Protein AF-W5R343-F1 (afdb_monomer_lite)

Secondary structure (DSSP, 8-state):
-EEEES-GGG-SSHHHHHHHHHHHSPTT-EEEE--------BTBPPPGGGSSHHHHTT-SSS------

Organism: Picea purpurea (NCBI:txid308687)

Foldseek 3Di:
DEEEEACCQVDPDNLVVLVVVVVPADVVYDYDYNHDQDPPPDPPDDRPVPDCVVVCVSNPPDDDPDDD

Structure (mmCIF, N/CA/C/O backbone):
data_AF-W5R343-F1
#
_entry.id   AF-W5R343-F1
#
loop_
_atom_site.group_PDB
_atom_site.id
_atom_site.type_symbol
_atom_site.label_atom_id
_atom_site.label_alt_id
_atom_site.label_comp_id
_atom_site.label_asym_id
_atom_site.label_entity_id
_atom_site.label_seq_id
_atom_site.pdbx_PDB_ins_code
_atom_site.Cartn_x
_atom_site.Cartn_y
_atom_site.Cartn_z
_atom_site.occupancy
_atom_site.B_iso_or_equiv
_atom_site.auth_seq_id
_atom_site.auth_comp_id
_atom_site.auth_asym_id
_atom_site.auth_atom_id
_atom_site.pdbx_PDB_model_num
ATOM 1 N N . ASP A 1 1 ? -8.442 3.367 10.957 1.00 89.06 1 ASP A N 1
ATOM 2 C CA . ASP A 1 1 ? -7.706 4.415 10.226 1.00 89.06 1 ASP A CA 1
ATOM 3 C C . ASP A 1 1 ? -7.510 3.931 8.802 1.00 89.06 1 ASP A C 1
ATOM 5 O O . ASP A 1 1 ? -7.335 2.725 8.636 1.00 89.06 1 ASP A O 1
ATOM 9 N N . PHE A 1 2 ? -7.641 4.802 7.802 1.00 91.38 2 PHE A N 1
ATOM 10 C CA . PHE A 1 2 ? -7.565 4.393 6.398 1.00 91.38 2 PHE A CA 1
ATOM 11 C C . PHE A 1 2 ? -6.877 5.448 5.534 1.00 91.38 2 PHE A C 1
ATOM 13 O O . PHE A 1 2 ? -7.276 6.612 5.547 1.00 91.38 2 PHE A O 1
ATOM 20 N N . VAL A 1 3 ? -5.881 5.023 4.755 1.00 89.75 3 VAL A N 1
ATOM 21 C CA . VAL A 1 3 ? -5.131 5.882 3.829 1.00 89.75 3 VAL A CA 1
ATOM 22 C C . VAL A 1 3 ? -5.216 5.317 2.419 1.00 89.75 3 VAL A C 1
ATOM 24 O O . VAL A 1 3 ? -4.927 4.146 2.190 1.00 89.75 3 VAL A O 1
ATOM 27 N N . PHE A 1 4 ? -5.561 6.166 1.455 1.00 90.88 4 PHE A N 1
ATOM 28 C CA . PHE A 1 4 ? -5.529 5.819 0.038 1.00 90.88 4 PHE A CA 1
ATOM 29 C C . PHE A 1 4 ? -4.530 6.697 -0.718 1.00 90.88 4 PHE A C 1
ATOM 31 O O . PHE A 1 4 ? -4.517 7.914 -0.537 1.00 90.88 4 PHE A O 1
ATOM 38 N N . SER A 1 5 ? -3.724 6.091 -1.594 1.00 86.19 5 SER A N 1
ATOM 39 C CA . SER A 1 5 ? -2.806 6.814 -2.481 1.00 86.19 5 SER A CA 1
ATOM 40 C C . SER A 1 5 ? -2.875 6.298 -3.917 1.00 86.19 5 SER A C 1
ATOM 42 O O . SER A 1 5 ? -2.710 5.107 -4.167 1.00 86.19 5 SER A O 1
ATOM 44 N N . ALA A 1 6 ? -3.065 7.213 -4.872 1.00 86.88 6 ALA A N 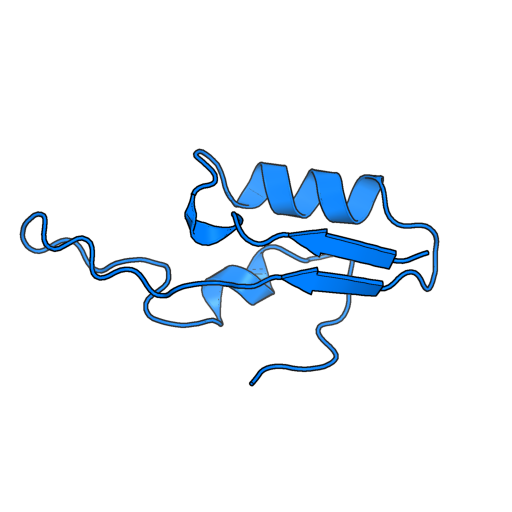1
ATOM 45 C CA . ALA A 1 6 ? -3.046 6.927 -6.312 1.00 86.88 6 ALA A CA 1
ATOM 46 C C . ALA A 1 6 ? -1.778 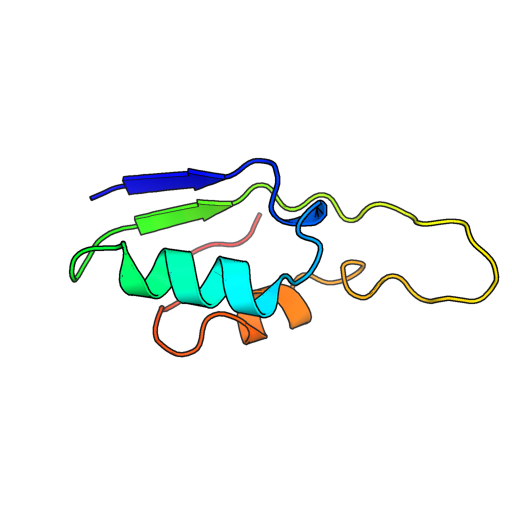7.430 -7.023 1.00 86.88 6 ALA A C 1
ATOM 48 O O . ALA A 1 6 ? -1.727 7.505 -8.251 1.00 86.88 6 ALA A O 1
ATOM 49 N N . SER A 1 7 ? -0.779 7.852 -6.251 1.00 80.56 7 SER A N 1
ATOM 50 C CA . SER A 1 7 ? 0.437 8.498 -6.748 1.00 80.56 7 SER A CA 1
ATOM 51 C C . SER A 1 7 ? 1.708 7.797 -6.282 1.00 80.56 7 SER A C 1
ATOM 53 O O . SER A 1 7 ? 2.792 8.369 -6.395 1.00 80.56 7 SER A O 1
ATOM 55 N N . PHE A 1 8 ? 1.604 6.564 -5.775 1.00 84.81 8 PHE A N 1
ATOM 56 C CA . PHE A 1 8 ? 2.759 5.828 -5.264 1.00 84.81 8 PHE A CA 1
ATOM 57 C C . PHE A 1 8 ? 3.825 5.603 -6.350 1.00 84.81 8 PHE A C 1
ATOM 59 O O . PHE A 1 8 ? 5.012 5.790 -6.102 1.00 84.81 8 PHE A O 1
ATOM 66 N N . ASP A 1 9 ? 3.399 5.324 -7.585 1.00 78.88 9 ASP A N 1
ATOM 67 C CA . ASP A 1 9 ? 4.261 5.185 -8.771 1.00 78.88 9 ASP A CA 1
ATOM 68 C C . ASP A 1 9 ? 4.917 6.504 -9.223 1.00 78.88 9 ASP A C 1
ATOM 70 O O . ASP A 1 9 ? 5.818 6.497 -10.060 1.00 78.88 9 ASP A O 1
ATOM 74 N N . ARG A 1 10 ? 4.464 7.644 -8.689 1.00 80.88 10 ARG A N 1
ATOM 75 C CA . ARG A 1 10 ? 4.981 8.987 -8.999 1.00 80.88 10 ARG A CA 1
ATOM 76 C C . ARG A 1 10 ? 5.876 9.541 -7.897 1.00 80.88 10 ARG A C 1
ATOM 78 O O . ARG A 1 10 ? 6.358 10.666 -8.020 1.00 80.88 10 ARG A O 1
ATOM 85 N N . ALA A 1 11 ? 6.073 8.792 -6.816 1.00 84.56 11 ALA A N 1
ATOM 86 C CA . ALA A 1 11 ? 6.948 9.205 -5.737 1.00 84.56 11 ALA A CA 1
ATOM 87 C C . ALA A 1 11 ? 8.392 9.295 -6.242 1.00 84.56 11 ALA A C 1
ATOM 89 O O . ALA A 1 11 ? 8.932 8.328 -6.775 1.00 84.56 11 ALA A O 1
ATOM 90 N N . LEU A 1 12 ? 9.037 10.445 -6.023 1.00 85.38 12 LEU A N 1
ATOM 91 C CA . LEU A 1 12 ? 10.455 10.625 -6.347 1.00 85.38 12 LEU A CA 1
ATOM 92 C C . LEU A 1 12 ? 11.333 9.636 -5.564 1.00 85.38 12 LEU A C 1
ATOM 94 O O . LEU A 1 12 ? 12.322 9.128 -6.082 1.00 85.38 12 LEU A O 1
ATOM 98 N N . VAL A 1 13 ? 10.945 9.355 -4.315 1.00 88.00 13 VAL A N 1
ATOM 99 C CA . VAL A 1 13 ? 11.613 8.399 -3.428 1.00 88.00 13 VAL A CA 1
ATOM 100 C C . VAL A 1 13 ? 10.555 7.487 -2.785 1.00 88.00 13 VAL A C 1
ATOM 102 O O . VAL A 1 13 ? 10.028 7.806 -1.718 1.00 88.00 13 VAL A O 1
ATOM 105 N N . PRO A 1 14 ? 10.222 6.347 -3.416 1.00 88.38 14 PRO A N 1
ATOM 106 C CA . PRO A 1 14 ? 9.160 5.438 -2.964 1.00 88.38 14 PRO A CA 1
ATOM 107 C C . PRO A 1 14 ? 9.335 4.926 -1.529 1.00 88.38 14 PRO A C 1
ATOM 109 O O . PRO A 1 14 ? 8.362 4.790 -0.794 1.00 88.38 14 PRO A O 1
ATOM 112 N N . ALA A 1 15 ? 10.580 4.696 -1.101 1.00 91.69 15 ALA A N 1
ATOM 113 C CA . ALA A 1 15 ? 10.889 4.240 0.253 1.00 91.69 15 ALA A CA 1
ATOM 114 C C . ALA A 1 15 ? 10.507 5.265 1.335 1.00 91.69 15 ALA A C 1
ATOM 116 O O . ALA A 1 15 ? 10.009 4.882 2.391 1.00 91.69 15 ALA A O 1
ATOM 117 N N . LEU A 1 16 ? 10.695 6.564 1.067 1.00 93.56 16 LEU A N 1
ATOM 118 C CA . LEU A 1 16 ? 10.275 7.618 1.996 1.00 93.56 16 LEU A CA 1
ATOM 119 C C . LEU A 1 16 ? 8.752 7.695 2.075 1.00 93.56 16 LEU A C 1
ATOM 121 O O . LEU A 1 16 ? 8.207 7.816 3.166 1.00 93.56 16 LEU A O 1
ATOM 125 N N . LEU A 1 17 ? 8.059 7.560 0.939 1.00 91.62 17 LEU A N 1
ATOM 126 C CA . LEU A 1 17 ? 6.598 7.534 0.930 1.00 91.62 17 LEU A CA 1
ATOM 127 C C . LEU A 1 17 ? 6.049 6.346 1.733 1.00 91.62 17 LEU A C 1
ATOM 129 O O . LEU A 1 17 ? 5.132 6.531 2.527 1.00 91.62 17 LEU A O 1
ATOM 133 N N . ALA A 1 18 ? 6.618 5.149 1.562 1.00 92.94 18 ALA A N 1
ATOM 134 C CA . ALA A 1 18 ? 6.238 3.976 2.350 1.00 92.94 18 ALA A CA 1
ATOM 135 C C . ALA A 1 18 ? 6.445 4.214 3.856 1.00 92.94 18 ALA A C 1
ATOM 137 O O . ALA A 1 18 ? 5.524 3.994 4.640 1.00 92.94 18 ALA A O 1
ATOM 138 N N . SER A 1 19 ? 7.603 4.759 4.247 1.00 94.81 19 SER A N 1
ATOM 139 C CA . SER A 1 19 ? 7.896 5.097 5.645 1.00 94.81 19 SER A CA 1
ATOM 140 C C . SER A 1 19 ? 6.908 6.110 6.228 1.00 94.81 19 SER A C 1
ATOM 142 O O . SER A 1 19 ? 6.511 5.983 7.383 1.00 94.81 19 SER A O 1
ATOM 144 N N . GLU A 1 20 ? 6.492 7.114 5.455 1.00 94.25 20 GLU A N 1
ATOM 145 C CA . GLU A 1 20 ? 5.518 8.109 5.914 1.00 94.25 20 GLU A CA 1
ATOM 146 C C . GLU A 1 20 ? 4.110 7.530 6.065 1.00 94.25 20 GLU A C 1
ATOM 148 O O . GLU A 1 20 ? 3.379 7.925 6.977 1.00 94.25 20 GLU A O 1
ATOM 153 N N . VAL A 1 21 ? 3.734 6.563 5.224 1.00 93.31 21 VAL A N 1
ATOM 154 C CA . VAL A 1 21 ? 2.483 5.816 5.400 1.00 93.31 21 VAL A CA 1
ATOM 155 C C . VAL A 1 21 ? 2.527 5.012 6.698 1.00 93.31 21 VAL A C 1
ATOM 157 O O . VAL A 1 21 ? 1.619 5.155 7.515 1.00 93.31 21 VAL A O 1
ATOM 160 N N . GLU A 1 22 ? 3.590 4.236 6.932 1.00 93.81 22 GLU A N 1
ATOM 161 C CA . GLU A 1 22 ? 3.754 3.450 8.165 1.00 93.81 22 GLU A CA 1
ATOM 162 C C . GLU A 1 22 ? 3.768 4.333 9.420 1.00 93.81 22 GLU A C 1
ATOM 164 O O . GLU A 1 22 ? 3.171 3.978 10.432 1.00 93.81 22 GLU A O 1
ATOM 169 N N . ARG A 1 23 ? 4.395 5.515 9.350 1.00 95.00 23 ARG A N 1
ATOM 170 C CA . ARG A 1 23 ? 4.439 6.484 10.457 1.00 95.00 23 ARG A CA 1
ATOM 171 C C . ARG A 1 23 ? 3.071 7.104 10.760 1.00 95.00 23 ARG A C 1
ATOM 173 O O . ARG A 1 23 ? 2.813 7.490 11.898 1.00 95.00 23 ARG A O 1
ATOM 180 N N . THR A 1 24 ? 2.233 7.284 9.740 1.00 93.75 24 THR A N 1
ATOM 181 C CA . THR A 1 24 ? 0.951 7.998 9.863 1.00 93.75 24 THR A CA 1
ATOM 182 C C . THR A 1 24 ? -0.185 7.073 10.283 1.00 93.75 24 THR A C 1
ATOM 184 O O . THR A 1 24 ? -1.083 7.504 11.007 1.00 93.75 24 THR A O 1
ATOM 187 N N . LEU A 1 25 ? -0.148 5.811 9.852 1.00 94.19 25 LEU A N 1
ATOM 188 C CA . LEU A 1 25 ? -1.168 4.832 10.198 1.00 94.19 25 LEU A CA 1
ATOM 189 C C . LEU A 1 25 ? -1.183 4.546 11.702 1.00 94.19 25 LEU A C 1
ATOM 191 O O . LEU A 1 25 ? -0.166 4.243 12.323 1.00 94.19 25 LEU A O 1
ATOM 195 N N . LYS A 1 26 ? -2.382 4.563 12.288 1.00 95.38 26 LYS A N 1
ATOM 196 C CA . LYS A 1 26 ? -2.594 3.985 13.624 1.00 95.38 26 LYS A CA 1
ATOM 197 C C . LYS A 1 26 ? -2.419 2.464 13.585 1.00 95.38 26 LYS A C 1
ATOM 199 O O . LYS A 1 26 ? -2.674 1.840 12.557 1.00 95.38 26 LYS A O 1
ATOM 204 N N . THR A 1 27 ? -2.089 1.848 14.724 1.00 93.06 27 THR A N 1
ATOM 205 C CA . THR A 1 27 ? -2.085 0.381 14.872 1.00 93.06 27 THR A CA 1
ATOM 206 C C . THR A 1 27 ? -3.407 -0.218 14.379 1.00 93.06 27 THR A C 1
ATOM 208 O O . THR A 1 27 ? -4.482 0.231 14.780 1.00 93.06 27 THR A O 1
ATOM 211 N N . GLY A 1 28 ? -3.329 -1.213 13.490 1.00 93.06 28 GLY A N 1
ATOM 212 C CA . GLY A 1 28 ? -4.498 -1.835 12.851 1.00 93.06 28 GLY A CA 1
ATOM 213 C C . GLY A 1 28 ? -5.161 -0.994 11.750 1.00 93.06 28 GLY A C 1
ATOM 214 O O . GLY A 1 28 ? -6.219 -1.367 11.248 1.00 93.06 28 GLY A O 1
ATOM 215 N N . GLY A 1 29 ? -4.582 0.151 11.382 1.00 96.12 29 GLY A N 1
ATOM 216 C CA . GLY A 1 29 ? -4.985 0.933 10.219 1.00 96.12 29 GLY A CA 1
ATOM 217 C C . GLY A 1 29 ? -4.643 0.231 8.906 1.00 96.12 29 GLY A C 1
ATOM 218 O O .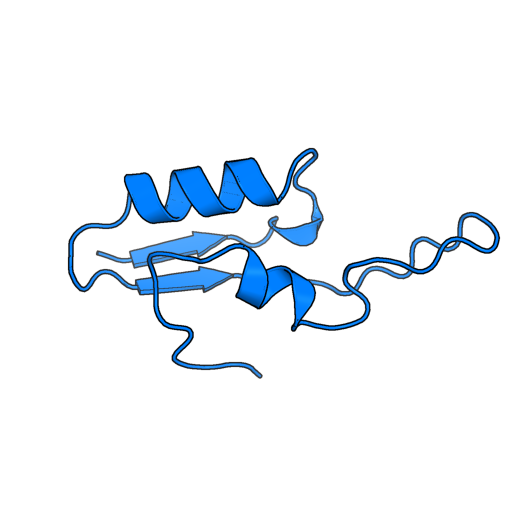 GLY A 1 29 ? -3.749 -0.609 8.849 1.00 96.12 29 GLY A O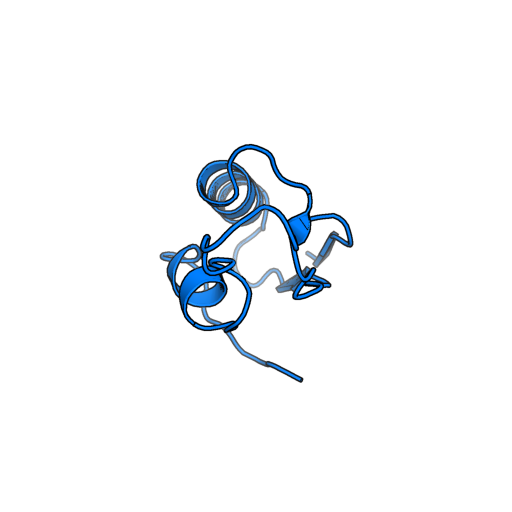 1
ATOM 219 N N . VAL A 1 30 ? -5.359 0.591 7.841 1.00 96.12 30 VAL A N 1
ATOM 220 C CA . VAL A 1 30 ? -5.188 -0.011 6.512 1.00 96.12 30 VAL A CA 1
ATOM 221 C C . VAL A 1 30 ? -4.783 1.064 5.512 1.00 96.12 30 VAL A C 1
ATOM 223 O O . VAL A 1 30 ? -5.424 2.110 5.428 1.00 96.12 30 VAL A O 1
ATOM 226 N N . ALA A 1 31 ? -3.751 0.793 4.717 1.00 94.75 31 ALA A N 1
ATOM 227 C CA . ALA A 1 31 ? -3.448 1.582 3.530 1.00 94.75 31 ALA A CA 1
ATOM 228 C C . ALA A 1 31 ? -3.781 0.803 2.257 1.00 94.75 31 ALA A C 1
ATOM 230 O O . ALA A 1 31 ? -3.505 -0.390 2.152 1.00 94.75 31 ALA A O 1
ATOM 231 N N . ALA A 1 32 ? -4.342 1.504 1.277 1.00 94.00 32 ALA A N 1
ATOM 232 C CA . ALA A 1 32 ? -4.569 1.004 -0.068 1.00 94.00 32 ALA A CA 1
ATOM 233 C C . ALA A 1 32 ? -3.833 1.895 -1.070 1.00 94.00 32 ALA A C 1
ATOM 235 O O . ALA A 1 32 ? -3.926 3.124 -1.021 1.00 94.00 32 ALA A O 1
ATOM 236 N N . MET A 1 33 ? -3.089 1.283 -1.987 1.00 90.88 33 MET A N 1
ATOM 237 C CA . MET A 1 33 ? -2.271 2.019 -2.947 1.00 90.88 33 MET A CA 1
ATOM 238 C C . MET A 1 33 ? -2.536 1.520 -4.352 1.00 90.88 33 MET A C 1
ATOM 240 O O . MET A 1 33 ? -2.416 0.329 -4.629 1.00 90.88 33 MET A O 1
ATOM 244 N N . LEU A 1 34 ? -2.865 2.447 -5.246 1.00 87.62 34 LEU A N 1
ATOM 245 C CA . LEU A 1 34 ? -2.873 2.164 -6.668 1.00 87.62 34 LEU A CA 1
ATOM 246 C C . LEU A 1 34 ? -1.451 2.351 -7.194 1.00 87.62 34 LEU A C 1
ATOM 248 O O . LEU A 1 34 ? -0.927 3.465 -7.236 1.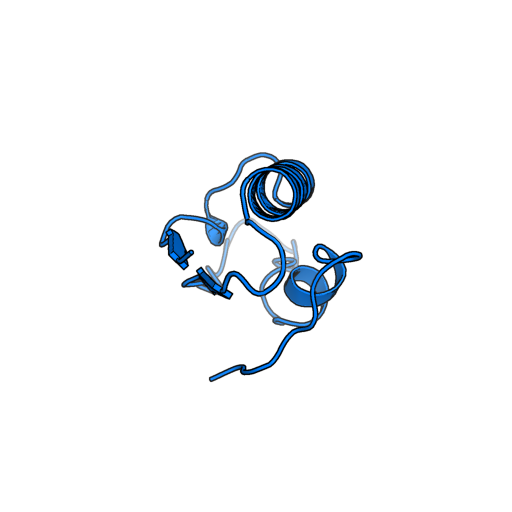00 87.62 34 LEU A O 1
ATOM 252 N N . VAL A 1 35 ? -0.839 1.244 -7.601 1.00 83.56 35 VAL A N 1
ATOM 253 C CA . VAL A 1 35 ? 0.490 1.224 -8.207 1.00 83.56 35 VAL A CA 1
ATOM 254 C C . VAL A 1 35 ? 0.323 0.922 -9.685 1.00 83.56 35 VAL A C 1
ATOM 256 O O . VAL A 1 35 ? -0.082 -0.172 -10.063 1.00 83.56 35 VAL A O 1
ATOM 259 N N . SER A 1 36 ? 0.622 1.901 -10.536 1.00 74.62 36 SER A N 1
ATOM 260 C CA . SER A 1 36 ? 0.672 1.664 -11.977 1.00 74.62 36 SER A CA 1
ATOM 261 C C . SER A 1 36 ? 2.074 1.191 -12.368 1.00 74.62 36 SER A C 1
ATOM 263 O O . SER A 1 36 ? 3.032 1.947 -12.179 1.00 74.62 36 SER A O 1
ATOM 265 N N . PRO A 1 37 ? 2.236 0.001 -12.971 1.00 62.50 37 PRO A N 1
ATOM 266 C CA . PRO A 1 37 ? 3.496 -0.397 -13.587 1.00 62.50 37 PRO A CA 1
ATOM 267 C C . PRO A 1 37 ? 3.706 0.440 -14.859 1.00 62.50 37 PRO A C 1
ATOM 269 O O . PRO A 1 37 ? 3.435 0.004 -15.977 1.00 62.50 37 PRO A O 1
ATOM 272 N N . ARG A 1 38 ? 4.134 1.702 -14.728 1.00 57.97 38 ARG A N 1
ATOM 273 C CA . ARG A 1 38 ? 4.400 2.555 -15.897 1.00 57.97 38 ARG A CA 1
ATOM 274 C C . ARG A 1 38 ? 5.551 1.972 -16.708 1.00 57.97 38 ARG A C 1
ATOM 276 O O . ARG A 1 38 ? 6.663 1.878 -16.211 1.00 57.97 38 ARG A O 1
ATOM 283 N N . ARG A 1 39 ? 5.366 1.651 -17.989 1.00 52.03 39 ARG A N 1
ATOM 284 C CA . ARG A 1 39 ? 6.521 1.463 -18.883 1.00 52.03 39 ARG A CA 1
ATOM 285 C C . ARG A 1 39 ? 7.211 2.816 -19.073 1.00 52.03 39 ARG A C 1
ATOM 287 O O . ARG A 1 39 ? 6.798 3.608 -19.914 1.00 52.03 39 ARG A O 1
ATOM 294 N N . LEU A 1 40 ? 8.241 3.105 -18.283 1.00 50.53 40 LEU A N 1
ATOM 295 C CA . LEU A 1 40 ? 9.212 4.140 -18.627 1.00 50.53 40 LEU A CA 1
ATOM 296 C 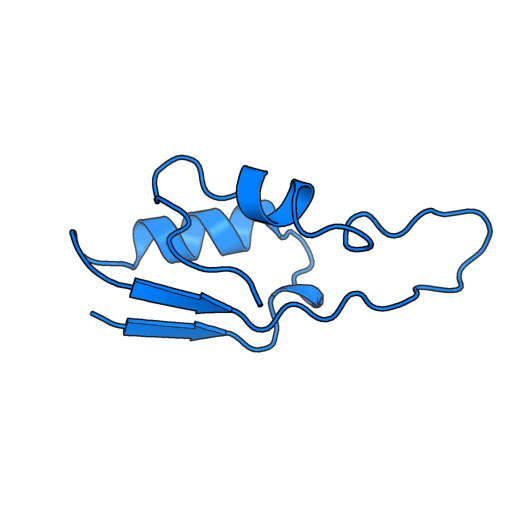C . LEU A 1 40 ? 10.030 3.593 -19.805 1.00 50.53 40 LEU A C 1
ATOM 298 O O . LEU A 1 40 ? 11.047 2.940 -19.616 1.00 50.53 40 LEU A O 1
ATOM 302 N N . ASN A 1 41 ? 9.545 3.802 -21.032 1.00 43.62 41 ASN A N 1
ATOM 303 C CA . ASN A 1 41 ? 10.326 3.581 -22.251 1.00 43.62 41 ASN A CA 1
ATOM 304 C C . ASN A 1 41 ? 11.393 4.686 -22.354 1.00 43.62 41 ASN A C 1
ATOM 306 O O . ASN A 1 41 ? 11.262 5.614 -23.148 1.00 43.62 41 ASN A O 1
ATOM 310 N N . VAL A 1 42 ? 12.428 4.614 -21.518 1.00 45.62 42 VAL A N 1
ATOM 311 C CA . VAL A 1 42 ? 13.623 5.462 -21.616 1.00 45.62 42 VAL A CA 1
ATOM 312 C C . VAL A 1 42 ? 14.834 4.537 -21.628 1.00 45.62 42 VAL A C 1
ATOM 314 O O . VAL A 1 42 ? 15.391 4.203 -20.586 1.00 45.62 42 VAL A O 1
ATOM 317 N N . GLY A 1 43 ? 15.209 4.084 -22.827 1.00 54.59 43 GLY A N 1
ATOM 318 C CA . GLY A 1 43 ? 16.341 3.176 -23.024 1.00 54.59 43 GLY A CA 1
ATOM 319 C C . GLY A 1 43 ? 16.191 1.837 -22.295 1.00 54.59 43 GLY A C 1
ATOM 320 O O . GLY A 1 43 ? 15.130 1.498 -21.781 1.00 54.59 43 GLY A O 1
ATOM 321 N N . ASN A 1 44 ? 17.274 1.064 -22.251 1.00 53.53 44 ASN A N 1
ATOM 322 C CA . ASN A 1 44 ? 17.339 -0.301 -21.711 1.00 53.53 44 ASN A CA 1
ATOM 323 C C . ASN A 1 44 ? 17.142 -0.387 -20.173 1.00 53.53 44 ASN A C 1
ATOM 325 O O . ASN A 1 44 ? 17.590 -1.346 -19.547 1.00 53.53 44 ASN A O 1
ATOM 329 N N . ALA A 1 45 ? 16.518 0.612 -19.543 1.00 53.75 45 ALA A N 1
ATOM 330 C CA . ALA A 1 45 ? 16.247 0.653 -18.114 1.00 53.75 45 ALA A CA 1
ATOM 331 C C . ALA A 1 45 ? 14.986 -0.162 -17.782 1.00 53.75 45 ALA A C 1
ATOM 333 O O . ALA A 1 45 ? 13.875 0.155 -18.206 1.00 53.75 45 ALA A O 1
ATOM 334 N N . ILE A 1 46 ? 15.157 -1.225 -16.998 1.00 56.66 46 ILE A N 1
ATOM 335 C CA . ILE A 1 46 ? 14.051 -2.026 -16.468 1.00 56.66 46 ILE A CA 1
ATOM 336 C C . ILE A 1 46 ? 13.332 -1.182 -15.409 1.00 56.66 46 ILE A C 1
ATOM 338 O O . ILE A 1 46 ? 13.950 -0.757 -14.435 1.00 56.66 46 ILE A O 1
ATOM 342 N N . ASN A 1 47 ? 12.031 -0.929 -15.586 1.00 57.97 47 ASN A N 1
ATOM 343 C CA . ASN A 1 47 ? 11.238 -0.251 -14.561 1.00 57.97 47 ASN A CA 1
ATOM 344 C C . ASN A 1 47 ? 11.217 -1.108 -13.273 1.00 57.97 47 ASN A C 1
ATOM 346 O O . ASN A 1 47 ? 10.720 -2.238 -13.329 1.00 57.97 47 ASN A O 1
ATOM 350 N N . PRO A 1 48 ? 11.666 -0.589 -12.112 1.00 55.97 48 PRO A N 1
ATOM 351 C CA . PRO A 1 48 ? 11.602 -1.313 -10.840 1.00 55.97 48 PRO A CA 1
ATOM 352 C C . PRO A 1 48 ? 10.171 -1.691 -10.417 1.00 55.97 48 PRO A C 1
ATOM 354 O O . PRO A 1 48 ? 10.001 -2.614 -9.629 1.00 55.97 48 PRO A O 1
ATOM 357 N N . PHE A 1 49 ? 9.140 -1.043 -10.966 1.00 58.94 49 PHE A N 1
ATOM 358 C CA . PHE A 1 49 ? 7.727 -1.347 -10.718 1.00 58.94 49 PHE A CA 1
ATOM 359 C C . PHE A 1 49 ? 7.089 -2.280 -11.754 1.00 58.94 49 PHE A C 1
ATOM 361 O O . PHE A 1 49 ? 5.868 -2.374 -11.816 1.00 58.94 49 PHE A O 1
ATOM 368 N N . TYR A 1 50 ? 7.874 -2.976 -12.586 1.00 60.28 50 TYR A N 1
ATOM 369 C CA . TYR A 1 50 ? 7.339 -4.034 -13.459 1.00 60.28 50 TYR A CA 1
ATOM 370 C C . TYR A 1 50 ? 6.819 -5.249 -12.662 1.00 60.28 50 TYR A C 1
ATOM 372 O O . TYR A 1 50 ? 6.050 -6.055 -13.177 1.00 60.28 50 TYR A O 1
ATOM 380 N N . SER A 1 51 ? 7.220 -5.359 -11.394 1.00 71.81 51 SER A N 1
ATOM 381 C CA . SER A 1 51 ? 6.689 -6.302 -10.413 1.00 71.81 51 SER A CA 1
ATOM 382 C C . SER A 1 51 ? 6.234 -5.541 -9.168 1.00 71.81 51 SER A C 1
ATOM 384 O O . SER A 1 51 ? 6.762 -4.475 -8.854 1.00 71.81 51 SER A O 1
ATOM 386 N N . LEU A 1 52 ? 5.272 -6.105 -8.439 1.00 79.94 52 LEU A N 1
ATOM 387 C CA . LEU A 1 52 ? 4.841 -5.588 -7.141 1.00 79.94 52 LEU A CA 1
ATOM 388 C C . LEU A 1 52 ? 5.780 -6.012 -6.003 1.00 79.94 52 LEU A C 1
ATOM 390 O O . LEU A 1 52 ? 5.758 -5.393 -4.944 1.00 79.94 52 LEU A O 1
ATOM 394 N N . SER A 1 53 ? 6.654 -7.006 -6.206 1.00 84.50 53 SER A N 1
ATOM 395 C CA . SER A 1 53 ? 7.577 -7.474 -5.158 1.00 84.50 53 SER A CA 1
ATOM 396 C C . SER A 1 53 ? 8.468 -6.358 -4.584 1.00 84.50 53 SER A C 1
ATOM 398 O O . SER A 1 53 ? 8.572 -6.270 -3.361 1.00 84.50 53 SER A O 1
ATOM 400 N N . PRO A 1 54 ? 9.064 -5.458 -5.396 1.00 84.81 54 PRO A N 1
ATOM 401 C CA . PRO A 1 54 ? 9.846 -4.336 -4.877 1.00 84.81 54 PRO A CA 1
ATOM 402 C C . PRO A 1 54 ? 9.007 -3.318 -4.104 1.00 84.81 54 PRO A C 1
ATOM 404 O O . PRO A 1 54 ? 9.537 -2.683 -3.205 1.00 84.81 54 PRO A O 1
ATOM 407 N N . VAL A 1 55 ? 7.716 -3.172 -4.425 1.00 86.94 55 VAL A N 1
ATOM 408 C CA . VAL A 1 55 ? 6.788 -2.294 -3.692 1.00 86.94 55 VAL A CA 1
ATOM 409 C C . VAL A 1 55 ? 6.502 -2.872 -2.316 1.00 86.94 55 VAL A C 1
ATOM 411 O O . VAL A 1 55 ? 6.635 -2.172 -1.319 1.00 86.94 55 VAL A O 1
ATOM 414 N N . VAL A 1 56 ? 6.145 -4.158 -2.267 1.00 90.25 56 VAL A N 1
ATOM 415 C CA . VAL A 1 56 ? 5.865 -4.881 -1.021 1.00 90.25 56 VAL A CA 1
ATOM 416 C C . VAL A 1 56 ? 7.067 -4.807 -0.080 1.00 90.25 56 VAL A C 1
ATOM 418 O O . VAL A 1 56 ? 6.904 -4.524 1.100 1.00 90.25 56 VAL A O 1
ATOM 421 N N . ALA A 1 57 ? 8.284 -4.950 -0.611 1.00 91.69 57 ALA A N 1
ATOM 422 C CA . ALA A 1 57 ? 9.517 -4.884 0.172 1.00 91.69 57 ALA A CA 1
ATOM 423 C C . ALA A 1 57 ? 9.803 -3.513 0.829 1.00 91.69 57 ALA A C 1
ATOM 425 O O . ALA A 1 57 ? 10.690 -3.427 1.683 1.00 91.69 57 ALA A O 1
ATOM 426 N N . LEU A 1 58 ? 9.099 -2.440 0.443 1.00 92.88 58 LEU A N 1
ATOM 427 C CA . LEU A 1 58 ? 9.236 -1.123 1.078 1.00 92.88 58 LEU A CA 1
ATOM 428 C C . LEU A 1 58 ? 8.493 -1.032 2.415 1.00 92.88 58 LEU A C 1
ATOM 430 O O . LEU A 1 58 ? 8.877 -0.212 3.247 1.00 92.88 58 LEU A O 1
ATOM 434 N N . PHE A 1 59 ? 7.473 -1.866 2.624 1.00 93.56 59 PHE A N 1
ATOM 435 C CA . PHE A 1 59 ? 6.672 -1.906 3.846 1.00 93.56 59 PHE A CA 1
ATOM 436 C C . PHE A 1 59 ? 7.247 -2.957 4.792 1.00 93.56 59 PHE A C 1
ATOM 438 O O . PHE A 1 59 ? 7.013 -4.151 4.628 1.00 93.56 59 PHE A O 1
ATOM 445 N N . ARG A 1 60 ? 8.072 -2.522 5.750 1.00 94.00 60 ARG A N 1
ATOM 446 C CA . ARG A 1 60 ? 8.779 -3.420 6.683 1.00 94.00 60 ARG A CA 1
ATOM 447 C C . ARG A 1 60 ? 8.052 -3.587 8.013 1.00 94.00 60 ARG A C 1
ATOM 449 O O . ARG A 1 60 ? 8.317 -4.555 8.715 1.00 94.00 60 ARG A O 1
ATOM 456 N N . ASN A 1 61 ? 7.181 -2.642 8.360 1.00 95.06 61 ASN A N 1
ATOM 457 C CA . ASN A 1 61 ? 6.433 -2.609 9.616 1.00 95.06 61 ASN A CA 1
ATOM 458 C C . ASN A 1 61 ? 4.926 -2.829 9.400 1.00 95.06 61 ASN A C 1
ATOM 460 O O . ASN A 1 61 ? 4.147 -2.683 10.339 1.00 95.06 61 ASN A O 1
ATOM 464 N N . SER A 1 62 ? 4.510 -3.139 8.169 1.00 94.31 62 SER A N 1
ATOM 465 C CA . SER A 1 62 ? 3.122 -3.426 7.799 1.00 94.31 62 SER A CA 1
ATOM 466 C C . SER A 1 62 ? 3.027 -4.735 7.024 1.00 94.31 62 SER A C 1
ATOM 468 O O . SER A 1 62 ? 3.873 -5.022 6.179 1.00 94.31 62 SER A O 1
ATOM 470 N N . ASP A 1 63 ? 1.956 -5.488 7.263 1.00 94.94 63 ASP A N 1
ATOM 471 C CA . ASP A 1 63 ? 1.658 -6.707 6.514 1.00 94.94 63 ASP A CA 1
ATOM 472 C C . ASP A 1 63 ? 0.887 -6.391 5.227 1.00 94.94 63 ASP A C 1
ATOM 474 O O . ASP A 1 63 ? -0.092 -5.637 5.226 1.00 94.94 63 ASP A O 1
ATOM 478 N N . VAL A 1 64 ? 1.287 -7.015 4.116 1.00 93.50 64 VAL A N 1
ATOM 479 C CA . VAL A 1 64 ? 0.528 -6.947 2.861 1.00 93.50 64 VAL A CA 1
ATOM 480 C C . VAL A 1 64 ? -0.570 -8.000 2.878 1.00 93.50 64 VAL A C 1
ATOM 482 O O . VAL A 1 64 ? -0.314 -9.194 2.746 1.00 93.50 64 VAL A O 1
ATOM 485 N N . VAL A 1 65 ? -1.811 -7.538 3.020 1.00 94.25 65 VAL A N 1
ATOM 486 C CA . VAL A 1 65 ? -2.991 -8.409 3.148 1.00 94.25 65 VAL A CA 1
ATOM 487 C C . VAL A 1 65 ? -3.674 -8.736 1.816 1.00 94.25 65 VAL A C 1
ATOM 489 O O . VAL A 1 65 ? -4.413 -9.715 1.738 1.00 94.25 65 VAL A O 1
ATOM 492 N N . HIS A 1 66 ? -3.461 -7.935 0.764 1.00 92.38 66 HIS A N 1
ATOM 493 C CA . HIS A 1 66 ? -4.081 -8.152 -0.547 1.00 92.38 66 HIS A CA 1
ATOM 494 C C . HIS A 1 66 ? -3.285 -7.515 -1.694 1.00 92.38 66 HIS A C 1
ATOM 496 O O . HIS A 1 66 ? -2.756 -6.414 -1.553 1.00 92.38 66 HIS A O 1
ATOM 502 N N . VAL A 1 67 ? -3.257 -8.201 -2.840 1.00 88.81 67 VAL A N 1
ATOM 503 C CA . VAL A 1 67 ? -2.707 -7.738 -4.121 1.00 88.81 67 VAL A CA 1
ATOM 504 C C . VAL A 1 67 ? -3.653 -8.202 -5.235 1.00 88.81 67 VAL A C 1
ATOM 506 O O . VAL A 1 67 ? -4.047 -9.369 -5.233 1.00 88.81 67 VAL A O 1
ATOM 509 N N . THR A 1 68 ? -4.015 -7.300 -6.154 1.00 82.69 68 THR A N 1
ATOM 510 C CA . THR A 1 68 ? -4.897 -7.563 -7.309 1.00 82.69 68 THR A CA 1
ATOM 511 C C . THR A 1 68 ? -4.145 -7.399 -8.622 1.00 82.69 68 THR A C 1
ATOM 513 O O . THR A 1 68 ? -3.290 -6.485 -8.692 1.00 82.69 68 THR A O 1
#

Sequence (68 aa):
DFVFSASFDRALVPALLASEVERTLKTGGVAAMLVSPRRLNVGNAINPFYSLSPVVALFRNSDVVHVT

Radius of gyration: 12.62 Å; chains: 1; bounding box: 25×19×38 Å

pLDDT: mean 82.41, std 15.21, range [43.62, 96.12]